Protein AF-A0A9D4DVS4-F1 (afdb_monomer_lite)

Structure (mmCIF, N/CA/C/O backbone):
data_AF-A0A9D4DVS4-F1
#
_entry.id   AF-A0A9D4DVS4-F1
#
loop_
_atom_site.group_PDB
_atom_site.id
_atom_site.type_symbol
_atom_site.label_atom_id
_atom_site.label_alt_id
_atom_site.label_comp_id
_atom_site.label_asym_id
_atom_site.label_entity_id
_atom_site.label_seq_id
_atom_site.pdbx_PDB_ins_code
_atom_site.Cartn_x
_atom_site.Cartn_y
_atom_site.Cartn_z
_atom_site.occupancy
_atom_site.B_iso_or_equiv
_atom_site.auth_seq_id
_atom_site.auth_comp_id
_atom_site.auth_asym_id
_atom_site.auth_atom_id
_atom_site.pdbx_PDB_model_num
ATOM 1 N N . MET A 1 1 ? 9.245 18.539 -20.967 1.00 66.12 1 MET A N 1
ATOM 2 C CA . MET A 1 1 ? 8.805 19.905 -20.621 1.00 66.12 1 MET A CA 1
ATOM 3 C C . MET A 1 1 ? 9.972 20.829 -20.910 1.00 66.12 1 MET A C 1
ATOM 5 O O . MET A 1 1 ? 11.073 20.527 -20.462 1.00 66.12 1 MET A O 1
ATOM 9 N N . ASP A 1 2 ? 9.793 21.849 -21.744 1.00 86.81 2 ASP A N 1
ATOM 10 C CA . ASP A 1 2 ? 10.871 22.799 -22.035 1.00 86.81 2 ASP A CA 1
ATOM 11 C C . ASP A 1 2 ? 11.012 23.856 -20.920 1.00 86.81 2 ASP A C 1
ATOM 13 O O . ASP A 1 2 ? 10.227 23.892 -19.971 1.00 86.81 2 ASP A O 1
ATOM 17 N N . LYS A 1 3 ? 12.013 24.742 -21.025 1.00 89.75 3 LYS A N 1
ATOM 18 C CA . LYS A 1 3 ? 12.261 25.815 -20.038 1.00 89.75 3 LYS A CA 1
ATOM 19 C C . LYS A 1 3 ? 11.113 26.833 -19.921 1.00 89.75 3 LYS A C 1
ATOM 21 O O . LYS A 1 3 ? 11.140 27.661 -19.020 1.00 89.75 3 LYS A O 1
ATOM 26 N N . ARG A 1 4 ? 10.129 26.790 -20.826 1.00 93.00 4 ARG A N 1
ATOM 27 C CA . ARG A 1 4 ? 8.919 27.628 -20.811 1.00 93.00 4 ARG A CA 1
ATOM 28 C C . ARG A 1 4 ? 7.734 26.905 -20.167 1.00 93.00 4 ARG A C 1
ATOM 30 O O . ARG A 1 4 ? 6.646 27.461 -20.096 1.00 93.00 4 ARG A O 1
ATOM 37 N N . GLY A 1 5 ? 7.939 25.666 -19.722 1.00 91.81 5 GLY A N 1
ATOM 38 C CA . GLY A 1 5 ? 6.915 24.828 -19.122 1.00 91.81 5 GLY A CA 1
ATOM 39 C C . GLY A 1 5 ? 5.997 24.131 -20.123 1.00 91.81 5 GLY A C 1
ATOM 40 O O . GLY A 1 5 ? 4.969 23.591 -19.726 1.00 91.81 5 GLY A O 1
ATOM 41 N N . ILE A 1 6 ? 6.351 24.102 -21.410 1.00 94.31 6 ILE A N 1
ATOM 42 C CA . ILE A 1 6 ? 5.512 23.492 -22.445 1.00 94.31 6 ILE A CA 1
ATOM 43 C C . ILE A 1 6 ? 5.837 21.998 -22.550 1.00 94.31 6 ILE A C 1
ATOM 45 O O . ILE A 1 6 ? 7.005 21.595 -22.610 1.00 94.31 6 ILE A O 1
ATOM 49 N N . VAL A 1 7 ? 4.803 21.152 -22.568 1.00 92.75 7 VAL A N 1
ATOM 50 C CA . VAL A 1 7 ? 4.944 19.714 -22.835 1.00 92.75 7 VAL A CA 1
ATOM 51 C C . VAL A 1 7 ? 5.291 19.523 -24.307 1.00 92.75 7 VAL A C 1
ATOM 53 O O . VAL A 1 7 ? 4.535 19.906 -25.192 1.00 92.75 7 VAL A O 1
ATOM 56 N N . THR A 1 8 ? 6.455 18.937 -24.565 1.00 93.81 8 THR A N 1
ATOM 57 C CA . THR A 1 8 ? 7.006 18.777 -25.918 1.00 93.81 8 THR A CA 1
ATOM 58 C C . THR A 1 8 ? 6.902 17.353 -26.454 1.00 93.81 8 THR A C 1
ATOM 60 O O . THR A 1 8 ? 7.076 17.142 -27.649 1.00 93.81 8 THR A O 1
ATOM 63 N N . ARG A 1 9 ? 6.643 16.369 -25.587 1.00 93.94 9 ARG A N 1
ATOM 64 C CA . ARG A 1 9 ? 6.525 14.956 -25.951 1.00 93.94 9 ARG A CA 1
ATOM 65 C C . ARG A 1 9 ? 5.598 14.246 -24.975 1.00 93.94 9 ARG A C 1
ATOM 67 O O . ARG A 1 9 ? 5.650 14.512 -23.775 1.00 93.94 9 ARG A O 1
ATOM 74 N N . LEU A 1 10 ? 4.796 13.340 -25.518 1.00 94.62 10 LEU A N 1
ATOM 75 C CA . LEU A 1 10 ? 4.058 12.331 -24.775 1.00 94.62 10 LEU A CA 1
ATOM 76 C C . LEU A 1 10 ? 4.675 10.972 -25.088 1.00 94.62 10 LEU A C 1
ATOM 78 O 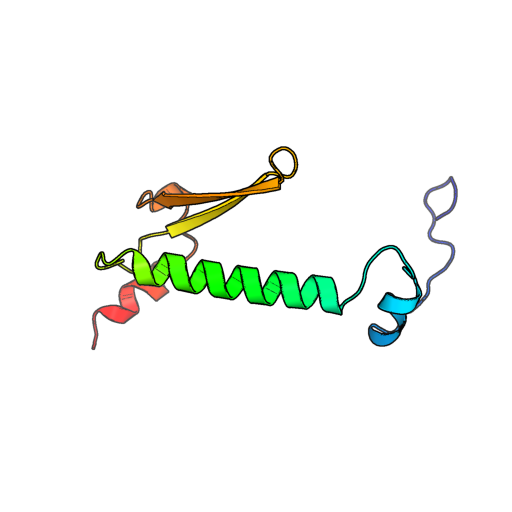O . LEU A 1 10 ? 5.110 10.725 -26.214 1.00 94.62 10 LEU A O 1
ATOM 82 N N . GLU A 1 11 ? 4.733 10.114 -24.084 1.00 94.81 11 GLU A N 1
ATOM 83 C CA . GLU A 1 11 ? 5.235 8.755 -24.210 1.00 94.81 11 GLU A CA 1
ATOM 84 C C . GLU A 1 11 ? 4.365 7.835 -23.363 1.00 94.81 11 GLU A C 1
ATOM 86 O O . GLU A 1 11 ? 3.856 8.236 -22.314 1.00 94.81 11 GLU A O 1
ATOM 91 N N . SER A 1 12 ? 4.161 6.621 -23.857 1.00 95.06 12 SER A N 1
ATOM 92 C CA . SER A 1 12 ? 3.383 5.591 -23.185 1.00 95.06 12 SER A CA 1
ATOM 93 C C . SER A 1 12 ? 4.319 4.466 -22.788 1.00 95.06 12 SER A C 1
ATOM 95 O O . SER A 1 12 ? 5.123 4.016 -23.599 1.00 95.06 12 SER A O 1
ATOM 97 N N . PHE A 1 13 ? 4.183 4.008 -21.550 1.00 95.38 13 PHE A N 1
ATOM 98 C CA . PHE A 1 13 ? 4.925 2.875 -21.021 1.00 95.38 13 PHE A CA 1
ATOM 99 C C . PHE A 1 13 ? 3.914 1.819 -20.601 1.00 95.38 13 PHE A C 1
ATOM 101 O O . PHE A 1 13 ? 2.994 2.121 -19.835 1.00 95.38 13 PHE A O 1
ATOM 108 N N . ALA A 1 14 ? 4.063 0.597 -21.110 1.00 96.69 14 ALA A N 1
ATOM 109 C CA . ALA A 1 14 ? 3.292 -0.519 -20.589 1.00 96.69 14 ALA A CA 1
ATOM 110 C C . ALA A 1 14 ? 3.737 -0.792 -19.147 1.00 96.69 14 ALA A C 1
ATOM 112 O O . ALA A 1 14 ? 4.921 -0.692 -18.826 1.00 96.69 14 ALA A O 1
ATOM 113 N N . THR A 1 15 ? 2.796 -1.134 -18.265 1.00 95.25 15 THR A N 1
ATOM 114 C CA . THR A 1 15 ? 3.092 -1.385 -16.845 1.00 95.25 15 THR A CA 1
ATOM 115 C C . THR A 1 15 ? 4.137 -2.484 -16.659 1.00 95.25 15 THR A C 1
ATOM 117 O O . THR A 1 15 ? 4.998 -2.361 -15.791 1.00 95.25 15 THR A O 1
ATOM 120 N N . ASP A 1 16 ? 4.110 -3.499 -17.521 1.00 94.88 16 ASP A N 1
ATOM 121 C CA . ASP A 1 16 ? 5.049 -4.622 -17.491 1.00 94.88 16 ASP A CA 1
ATOM 122 C C . ASP A 1 16 ? 6.485 -4.212 -17.856 1.00 94.88 16 ASP A C 1
ATOM 124 O O . ASP A 1 16 ? 7.436 -4.864 -17.425 1.00 94.88 16 ASP A O 1
ATOM 128 N N . ASP A 1 17 ? 6.656 -3.092 -18.568 1.00 94.94 17 ASP A N 1
ATOM 129 C CA . ASP A 1 17 ? 7.965 -2.559 -18.952 1.00 94.94 17 ASP A CA 1
ATOM 130 C C . ASP A 1 17 ? 8.547 -1.631 -17.878 1.00 94.94 17 ASP A C 1
ATOM 132 O O . ASP A 1 17 ? 9.761 -1.427 -17.829 1.00 94.94 17 ASP A O 1
ATOM 136 N N . ILE A 1 18 ? 7.720 -1.089 -16.975 1.00 93.50 18 ILE A N 1
ATOM 137 C CA . ILE A 1 18 ? 8.149 -0.149 -15.924 1.00 93.50 18 ILE A CA 1
ATOM 138 C C . ILE A 1 18 ? 9.313 -0.700 -15.074 1.00 93.50 18 ILE A C 1
ATOM 140 O O . ILE A 1 18 ? 10.257 0.056 -14.828 1.00 93.50 18 ILE A O 1
ATOM 144 N N . PRO A 1 19 ? 9.336 -1.986 -14.662 1.00 93.56 19 PRO A N 1
ATOM 145 C CA . PRO A 1 19 ? 10.474 -2.565 -13.946 1.00 93.56 19 PRO A CA 1
ATOM 146 C C . PRO A 1 19 ? 11.805 -2.453 -14.698 1.00 93.56 19 PRO A C 1
ATOM 148 O O . PRO A 1 19 ? 12.845 -2.256 -14.073 1.00 93.56 19 PRO A O 1
ATOM 151 N N . SER A 1 20 ? 11.784 -2.526 -16.033 1.00 92.44 20 SER A N 1
ATOM 152 C CA . SER A 1 20 ? 12.992 -2.407 -16.859 1.00 92.44 20 SER A CA 1
ATOM 153 C C . SER A 1 20 ? 13.555 -0.980 -16.926 1.00 92.44 20 SER A C 1
ATOM 155 O O . SER A 1 20 ? 14.721 -0.794 -17.262 1.00 92.44 20 SER A O 1
ATOM 157 N N . LEU A 1 21 ? 12.769 0.035 -16.554 1.00 92.25 21 LEU A N 1
ATOM 158 C CA . LEU A 1 21 ? 13.212 1.434 -16.542 1.00 92.25 21 LEU A CA 1
ATOM 159 C C . LEU A 1 21 ? 14.070 1.778 -15.314 1.00 92.25 21 LEU A C 1
ATOM 161 O O . LEU A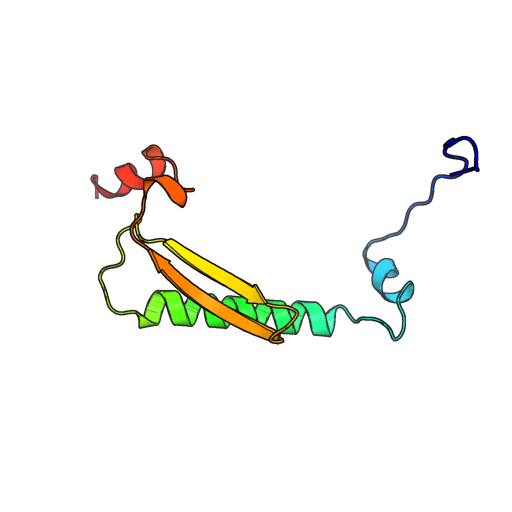 1 21 ? 14.773 2.785 -15.320 1.00 92.25 21 LEU A O 1
ATOM 165 N N . GLY A 1 22 ? 14.006 0.964 -14.257 1.00 88.69 22 GLY A N 1
ATOM 166 C CA . GLY A 1 22 ? 14.711 1.184 -12.990 1.00 88.69 22 GLY A CA 1
ATOM 167 C C . GLY A 1 22 ? 15.585 0.007 -12.577 1.00 88.69 22 GLY A C 1
ATOM 168 O O . GLY A 1 22 ? 15.644 -0.322 -11.390 1.00 88.69 22 GLY A O 1
ATOM 169 N N . VAL A 1 23 ? 16.234 -0.631 -13.556 1.00 85.69 23 VAL A N 1
ATOM 170 C CA . VAL A 1 23 ? 17.178 -1.737 -13.341 1.00 85.69 23 VAL A CA 1
ATOM 171 C C . VAL A 1 23 ? 18.174 -1.359 -12.238 1.00 85.69 23 VAL A C 1
ATOM 173 O O . VAL A 1 23 ? 18.662 -0.233 -12.193 1.00 85.69 23 VAL A O 1
ATOM 176 N N . GLU A 1 24 ? 18.409 -2.294 -11.313 1.00 87.12 24 GLU A N 1
ATOM 177 C CA . GLU A 1 24 ? 19.270 -2.159 -10.121 1.00 87.12 24 GLU A CA 1
ATOM 178 C C . GLU A 1 24 ? 18.793 -1.196 -9.017 1.00 87.12 24 GLU A C 1
ATOM 180 O O . GLU A 1 24 ? 19.318 -1.262 -7.906 1.00 87.12 24 GLU A O 1
ATOM 185 N N . GLN A 1 25 ? 17.776 -0.357 -9.244 1.00 91.19 25 GLN A N 1
ATOM 186 C CA . GLN A 1 25 ? 17.284 0.580 -8.220 1.00 91.19 25 GLN A CA 1
ATOM 187 C C . GLN A 1 25 ? 16.128 0.023 -7.389 1.00 91.19 25 GLN A C 1
ATOM 189 O O . GLN A 1 25 ? 16.006 0.318 -6.200 1.00 91.19 25 GLN A O 1
ATOM 194 N N . TRP A 1 26 ? 15.266 -0.782 -8.003 1.00 93.25 26 TRP A N 1
ATOM 195 C CA . TRP A 1 26 ? 14.138 -1.418 -7.333 1.00 93.25 26 TRP A CA 1
ATOM 196 C C . TRP A 1 26 ? 13.757 -2.711 -8.052 1.00 93.25 26 TRP A C 1
ATOM 198 O O . TRP A 1 26 ? 14.165 -2.964 -9.183 1.00 93.25 26 TRP A O 1
ATOM 208 N N . THR A 1 27 ? 12.969 -3.557 -7.391 1.00 93.25 27 THR A N 1
ATOM 209 C CA . THR A 1 27 ? 12.359 -4.718 -8.046 1.00 93.25 27 THR A CA 1
ATOM 210 C C . THR A 1 27 ? 10.912 -4.863 -7.584 1.00 93.25 27 THR A C 1
ATOM 212 O O . THR A 1 27 ? 10.650 -4.705 -6.386 1.00 93.25 27 THR A O 1
ATOM 215 N N . PRO A 1 28 ? 9.970 -5.230 -8.475 1.00 94.69 28 PRO A N 1
ATOM 216 C CA . PRO A 1 28 ? 8.584 -5.484 -8.083 1.00 94.69 28 PRO A CA 1
ATOM 217 C C . PRO A 1 28 ? 8.488 -6.510 -6.954 1.00 94.69 28 PRO A 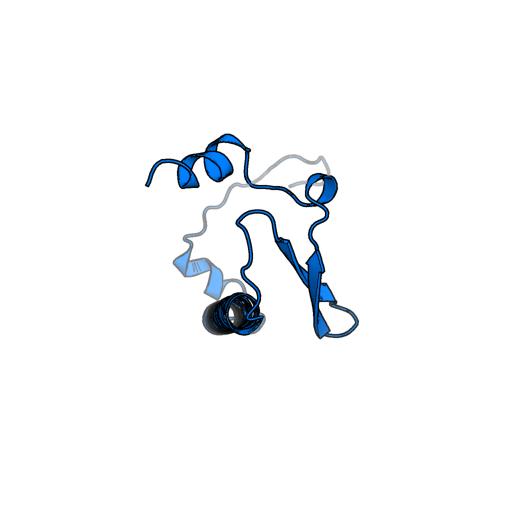C 1
ATOM 219 O O . PRO A 1 28 ? 7.721 -6.343 -6.012 1.00 94.69 28 PRO A O 1
ATOM 222 N N . ARG A 1 29 ? 9.337 -7.545 -7.002 1.00 94.38 29 ARG A N 1
ATOM 223 C CA . ARG A 1 29 ? 9.385 -8.602 -5.988 1.00 94.38 29 ARG A CA 1
ATOM 224 C C . ARG A 1 29 ? 9.659 -8.057 -4.587 1.00 94.38 29 ARG A C 1
ATOM 226 O O . ARG A 1 29 ? 9.021 -8.506 -3.642 1.00 94.38 29 ARG A O 1
ATOM 233 N N . VAL A 1 30 ? 10.583 -7.107 -4.434 1.00 92.19 30 VAL A N 1
ATOM 234 C CA . VAL A 1 30 ? 10.860 -6.487 -3.127 1.00 92.19 30 VAL A CA 1
ATOM 235 C C . VAL A 1 30 ? 9.650 -5.689 -2.641 1.00 92.19 30 VAL A C 1
ATOM 237 O O . VAL A 1 30 ? 9.267 -5.841 -1.483 1.00 92.19 30 VAL A O 1
ATOM 240 N N . CYS A 1 31 ? 9.006 -4.913 -3.517 1.00 94.12 31 CYS A N 1
ATOM 241 C CA . CYS A 1 31 ? 7.806 -4.145 -3.179 1.00 94.12 31 CYS A CA 1
ATOM 242 C C . CYS A 1 31 ? 6.651 -5.051 -2.730 1.00 94.12 31 CYS A C 1
ATOM 244 O O . CYS A 1 31 ? 6.062 -4.817 -1.677 1.00 94.12 31 CYS A O 1
ATOM 246 N N . PHE A 1 32 ? 6.363 -6.113 -3.486 1.00 96.19 32 PHE A N 1
ATOM 247 C CA . PHE A 1 32 ? 5.281 -7.042 -3.159 1.00 96.19 32 PHE A CA 1
ATOM 248 C C . PHE A 1 32 ? 5.578 -7.876 -1.911 1.00 96.19 32 PHE A C 1
ATOM 250 O O . PHE A 1 32 ? 4.692 -8.044 -1.082 1.00 96.19 32 PHE A O 1
ATOM 257 N N . ASN A 1 33 ? 6.820 -8.328 -1.714 1.00 96.44 33 ASN A N 1
ATOM 258 C CA . ASN A 1 33 ? 7.203 -9.021 -0.481 1.00 96.44 33 ASN A CA 1
ATOM 259 C C . ASN A 1 33 ? 7.094 -8.109 0.747 1.00 96.44 33 ASN A C 1
ATOM 261 O O . ASN A 1 33 ? 6.708 -8.560 1.824 1.00 96.44 33 ASN A O 1
ATOM 265 N N . PHE A 1 34 ? 7.469 -6.834 0.610 1.00 92.81 34 PHE A N 1
ATOM 266 C CA . PHE A 1 34 ? 7.294 -5.855 1.677 1.00 92.81 34 PHE A CA 1
ATOM 267 C C . PHE A 1 34 ? 5.809 -5.645 1.983 1.00 92.81 34 PHE A C 1
ATOM 269 O O . PHE A 1 34 ? 5.421 -5.715 3.146 1.00 92.81 34 PHE A O 1
ATOM 276 N N . LEU A 1 35 ? 4.983 -5.450 0.951 1.00 94.88 35 LEU A N 1
ATOM 277 C CA . LEU A 1 35 ? 3.542 -5.264 1.097 1.00 94.88 35 LEU A CA 1
ATOM 278 C C . LEU A 1 35 ? 2.879 -6.467 1.780 1.00 94.88 35 LEU A C 1
ATOM 280 O O . LEU A 1 35 ? 2.117 -6.285 2.722 1.00 94.88 35 LEU A O 1
ATOM 284 N N . ASP A 1 36 ? 3.212 -7.685 1.359 1.00 96.50 36 ASP A N 1
ATOM 285 C CA . ASP A 1 36 ? 2.695 -8.921 1.953 1.00 96.50 36 ASP A CA 1
ATOM 286 C C . ASP A 1 36 ? 3.032 -9.028 3.451 1.00 96.50 36 ASP A C 1
ATOM 288 O O . ASP A 1 36 ? 2.160 -9.265 4.293 1.00 96.50 36 ASP A O 1
ATOM 292 N N . ARG A 1 37 ? 4.290 -8.747 3.815 1.00 92.75 37 ARG A N 1
ATOM 293 C CA . ARG A 1 37 ? 4.729 -8.721 5.219 1.00 92.75 37 ARG A CA 1
ATOM 294 C C . ARG A 1 37 ? 4.033 -7.630 6.024 1.00 92.75 37 ARG A C 1
ATOM 296 O O . ARG A 1 37 ? 3.649 -7.877 7.166 1.00 92.75 37 ARG A O 1
ATOM 303 N N . LEU A 1 38 ? 3.866 -6.443 5.445 1.00 90.12 38 LEU A N 1
ATOM 304 C CA . LEU A 1 38 ? 3.184 -5.323 6.087 1.00 90.12 38 LEU A CA 1
ATOM 305 C C . LEU A 1 38 ? 1.717 -5.667 6.365 1.00 90.12 38 LEU A C 1
ATOM 307 O O . LEU A 1 38 ? 1.259 -5.517 7.494 1.00 90.12 38 LEU A O 1
ATOM 311 N N . LEU A 1 39 ? 0.995 -6.191 5.372 1.00 92.00 39 LEU A N 1
ATOM 312 C CA . LEU A 1 39 ? -0.408 -6.584 5.518 1.00 92.00 39 LEU A CA 1
ATOM 313 C C . LEU A 1 39 ? -0.580 -7.727 6.522 1.00 92.00 39 LEU A C 1
ATOM 315 O O . LEU A 1 39 ? -1.488 -7.687 7.353 1.00 92.00 39 LEU A O 1
ATOM 319 N N . THR A 1 40 ? 0.324 -8.709 6.502 1.00 91.88 40 THR A N 1
ATOM 320 C CA . THR A 1 40 ? 0.348 -9.794 7.492 1.00 91.88 40 THR A CA 1
ATOM 321 C C . THR A 1 40 ? 0.533 -9.247 8.906 1.00 91.88 40 THR A C 1
ATOM 323 O O . THR A 1 40 ? -0.175 -9.655 9.826 1.00 91.88 40 THR A O 1
ATOM 326 N N . ARG A 1 41 ? 1.436 -8.276 9.085 1.00 87.38 41 ARG A N 1
ATOM 327 C CA . ARG A 1 41 ? 1.676 -7.630 10.378 1.00 87.38 41 ARG A CA 1
ATOM 328 C C . ARG A 1 41 ? 0.485 -6.796 10.847 1.00 87.38 41 ARG A C 1
ATOM 330 O O . ARG A 1 41 ? 0.133 -6.885 12.019 1.00 87.38 41 ARG A O 1
ATOM 337 N N . ILE A 1 42 ? -0.135 -6.020 9.954 1.00 87.56 42 ILE A N 1
ATOM 338 C CA . ILE A 1 42 ? -1.358 -5.258 10.251 1.00 87.56 42 ILE A CA 1
ATOM 339 C C . ILE A 1 42 ? -2.444 -6.217 10.737 1.00 87.56 42 ILE A C 1
ATOM 341 O O . ILE A 1 42 ? -3.004 -6.015 11.811 1.00 87.56 42 ILE A O 1
ATOM 345 N N . LYS A 1 43 ? -2.679 -7.306 9.997 1.00 87.31 43 LYS A N 1
ATOM 346 C CA . LYS A 1 43 ? -3.656 -8.330 10.371 1.00 87.31 43 LYS A CA 1
ATOM 347 C C . LYS A 1 43 ? -3.344 -8.944 11.737 1.00 87.31 43 LYS A C 1
ATOM 349 O O . LYS A 1 43 ? -4.247 -9.053 12.556 1.00 87.31 43 LYS A O 1
ATOM 354 N N . GLY A 1 44 ? -2.087 -9.309 11.991 1.00 85.56 44 GLY A N 1
ATOM 355 C CA . GLY A 1 44 ? -1.656 -9.841 13.287 1.00 85.56 44 GLY A CA 1
ATOM 356 C C . GLY A 1 44 ? -1.951 -8.869 14.429 1.00 85.56 44 GLY A C 1
ATOM 357 O O . GLY A 1 44 ? -2.647 -9.229 15.370 1.00 85.56 44 GLY A O 1
ATOM 358 N N . LYS A 1 45 ? -1.529 -7.606 14.301 1.00 81.31 45 LYS A N 1
ATOM 359 C CA . LYS A 1 45 ? -1.717 -6.586 15.344 1.00 81.31 45 LYS A CA 1
ATOM 360 C C . LYS A 1 45 ? -3.177 -6.252 15.639 1.00 81.31 45 LYS A C 1
ATOM 362 O O . LYS A 1 45 ? -3.488 -5.966 16.785 1.00 81.31 45 LYS A O 1
ATOM 367 N N . VAL A 1 46 ? -4.043 -6.251 14.627 1.00 79.25 46 VAL A N 1
ATOM 368 C CA . VAL A 1 46 ? -5.477 -5.965 14.806 1.00 79.25 46 VAL A CA 1
ATOM 369 C C . VAL A 1 46 ? -6.206 -7.148 15.461 1.00 79.25 46 VAL A C 1
ATOM 371 O O . VAL A 1 46 ? -7.175 -6.948 16.182 1.00 79.25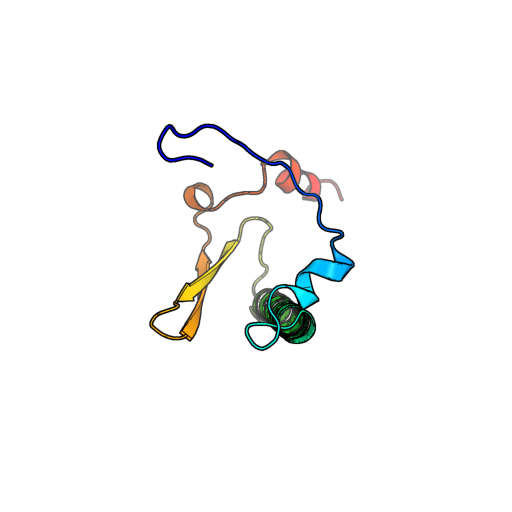 46 VAL A O 1
ATOM 374 N N . VAL A 1 47 ? -5.748 -8.385 15.232 1.00 76.00 47 VAL A N 1
ATOM 375 C CA . VAL A 1 47 ? -6.373 -9.600 15.791 1.00 76.00 47 VAL A CA 1
ATOM 376 C C . VAL A 1 47 ? -5.844 -9.934 17.192 1.00 76.00 47 VAL A C 1
ATOM 378 O O . VAL A 1 47 ? -6.611 -10.363 18.051 1.00 76.00 47 VAL A O 1
ATOM 381 N N . GLU A 1 48 ? -4.545 -9.751 17.440 1.00 64.19 48 GLU A N 1
ATOM 382 C CA . GLU A 1 48 ? -3.883 -10.117 18.703 1.00 64.19 48 GLU A CA 1
ATOM 383 C C . GLU A 1 48 ? -4.248 -9.206 19.880 1.00 64.19 48 GLU A C 1
ATOM 385 O O . GLU A 1 48 ? -4.092 -9.618 21.028 1.00 64.19 48 GLU A 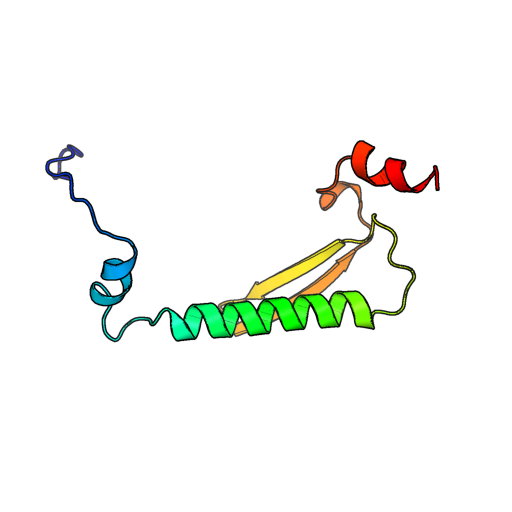O 1
ATOM 390 N N . THR A 1 49 ? -4.756 -7.993 19.637 1.00 60.41 49 THR A N 1
ATOM 391 C CA . THR A 1 49 ? -5.081 -7.041 20.709 1.00 60.41 49 THR A CA 1
ATOM 392 C C . THR A 1 49 ? -6.207 -7.490 21.634 1.00 60.41 49 THR A C 1
ATOM 394 O O . THR A 1 49 ? -6.363 -6.862 22.673 1.00 60.41 49 THR A O 1
ATOM 397 N N . GLY A 1 50 ? -6.929 -8.582 21.338 1.00 52.97 50 GLY A N 1
ATOM 398 C CA . GLY A 1 50 ? -7.739 -9.356 22.300 1.00 52.97 50 GLY A CA 1
ATOM 399 C C . GLY A 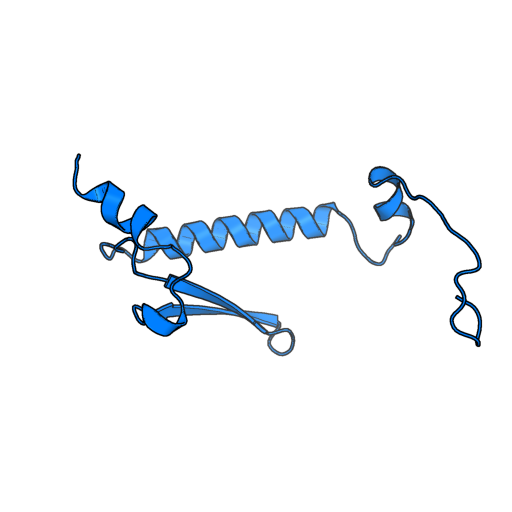1 50 ? -8.921 -8.634 22.961 1.00 52.97 50 GLY A C 1
ATOM 400 O O . GLY A 1 50 ? -9.772 -9.272 23.578 1.00 52.97 50 GLY A O 1
ATOM 401 N N . GLU A 1 51 ? -9.006 -7.320 22.828 1.00 53.19 51 GLU A N 1
ATOM 402 C CA . GLU A 1 51 ? -10.131 -6.509 23.236 1.00 53.19 51 GLU A CA 1
ATOM 403 C C . GLU A 1 51 ? -11.210 -6.626 22.169 1.00 53.19 51 GLU A C 1
ATOM 405 O O . GLU A 1 51 ? -10.926 -6.746 20.979 1.00 53.19 51 GLU A O 1
ATOM 410 N N . PHE A 1 52 ? -12.464 -6.609 22.601 1.00 51.66 52 PHE A N 1
ATOM 411 C CA . PHE A 1 52 ? -13.623 -6.474 21.733 1.00 51.66 52 PHE A CA 1
ATOM 412 C C . PHE A 1 52 ? -13.510 -5.141 20.981 1.00 51.66 52 PHE A C 1
ATOM 414 O O . PHE A 1 52 ? -14.050 -4.123 21.412 1.00 51.66 52 PHE A O 1
ATOM 421 N N . MET A 1 53 ? -12.736 -5.129 19.897 1.00 58.22 53 MET A N 1
ATOM 422 C CA . MET A 1 53 ? -12.484 -3.949 19.094 1.00 58.22 53 MET A CA 1
ATOM 423 C C . MET A 1 53 ? -13.772 -3.656 18.358 1.00 58.22 53 MET A C 1
ATOM 425 O O . MET A 1 53 ? -14.107 -4.272 17.349 1.00 58.22 53 MET A O 1
ATOM 429 N N . THR A 1 54 ? -14.548 -2.754 18.942 1.00 67.62 54 THR A N 1
ATOM 430 C CA . THR A 1 54 ? -15.709 -2.188 18.276 1.00 67.62 54 THR A CA 1
ATOM 431 C C . THR A 1 54 ? -15.273 -1.645 16.917 1.00 67.62 54 THR A C 1
ATOM 433 O O . THR A 1 54 ? -14.133 -1.204 16.755 1.00 67.62 54 THR A O 1
ATOM 436 N N . CYS A 1 55 ? -16.196 -1.572 15.963 1.00 70.75 55 CYS A N 1
ATOM 437 C CA . CYS A 1 55 ? -15.997 -0.905 14.674 1.00 70.75 55 CYS A CA 1
ATOM 438 C C . CYS A 1 55 ? -15.551 0.579 14.778 1.00 70.75 55 CYS A C 1
ATOM 440 O O . CYS A 1 55 ? -15.311 1.228 13.762 1.00 70.75 55 CYS A O 1
ATOM 442 N N . ARG A 1 56 ? -15.418 1.115 16.001 1.00 76.25 56 ARG A N 1
ATOM 443 C CA . ARG A 1 56 ? -14.969 2.468 16.343 1.00 76.25 56 ARG A CA 1
ATOM 444 C C . ARG A 1 56 ? -13.489 2.560 16.729 1.00 76.25 56 ARG A C 1
ATOM 446 O O . ARG A 1 56 ? -12.963 3.669 16.782 1.00 76.25 56 ARG A O 1
ATOM 453 N N . THR A 1 57 ? -12.794 1.447 16.980 1.00 80.94 57 THR A N 1
ATOM 454 C CA . THR A 1 57 ? -11.361 1.505 17.301 1.00 80.94 57 THR A CA 1
ATOM 455 C C . THR A 1 57 ? -10.517 1.606 16.036 1.00 80.94 57 THR A C 1
ATOM 457 O O . THR A 1 57 ? -10.664 0.815 15.106 1.00 80.94 57 THR A O 1
ATOM 460 N N . VAL A 1 58 ? -9.592 2.567 16.013 1.00 83.88 58 VAL A N 1
ATOM 461 C CA . VAL A 1 58 ? -8.716 2.816 14.865 1.00 83.88 58 VAL A CA 1
ATOM 462 C C . VAL A 1 58 ? -7.276 2.481 15.231 1.00 83.88 58 VAL A C 1
ATOM 464 O O . VAL A 1 58 ? -6.729 3.011 16.200 1.00 83.88 58 VAL A O 1
ATOM 467 N N . HIS A 1 59 ? -6.646 1.622 14.428 1.00 85.81 59 HIS A N 1
ATOM 468 C CA . HIS A 1 59 ? -5.206 1.382 14.486 1.00 85.81 59 HIS A CA 1
ATOM 469 C C . HIS A 1 59 ? -4.491 2.305 13.511 1.00 85.81 59 HIS A C 1
ATOM 471 O O . HIS A 1 59 ? -4.749 2.283 12.307 1.00 85.81 59 HIS A O 1
ATOM 477 N N . ILE A 1 60 ? -3.562 3.088 14.040 1.00 87.88 60 ILE A N 1
ATOM 478 C CA . ILE A 1 60 ? -2.739 4.011 13.277 1.00 87.88 60 ILE A CA 1
ATOM 479 C C . ILE A 1 60 ? -1.372 3.359 13.094 1.00 87.88 60 ILE A C 1
ATOM 481 O O . ILE A 1 60 ? -0.712 2.977 14.064 1.00 87.88 60 ILE A O 1
ATOM 485 N N . PHE A 1 61 ? -0.962 3.227 11.835 1.00 88.94 61 PHE A N 1
ATOM 486 C CA . PHE A 1 61 ? 0.338 2.702 11.435 1.00 88.94 61 PHE A CA 1
ATOM 487 C C . PHE A 1 61 ? 1.150 3.835 10.811 1.00 88.94 61 PHE A C 1
ATOM 489 O O . PHE A 1 61 ? 0.790 4.356 9.757 1.00 88.94 61 PHE A O 1
ATOM 496 N N . GLU A 1 62 ? 2.249 4.208 11.455 1.00 89.25 62 GLU A N 1
ATOM 497 C CA . GLU A 1 62 ? 3.148 5.266 11.004 1.00 89.25 62 GLU A CA 1
ATOM 498 C C . GLU A 1 62 ? 4.506 4.671 10.648 1.00 89.25 62 GLU A C 1
ATOM 500 O O . GLU A 1 62 ? 5.060 3.856 11.384 1.00 89.25 62 GLU A O 1
ATOM 505 N N . TRP A 1 63 ? 5.070 5.095 9.520 1.00 86.75 63 TRP A N 1
ATOM 506 C CA . TRP A 1 63 ? 6.404 4.679 9.101 1.00 86.75 63 TRP A CA 1
ATOM 507 C C . TRP A 1 63 ? 7.392 5.835 9.242 1.00 86.75 63 TRP A C 1
ATOM 509 O O . TRP A 1 63 ? 7.262 6.859 8.569 1.00 86.75 63 TRP A O 1
ATOM 519 N N . SER A 1 64 ? 8.415 5.664 10.081 1.00 86.75 64 SER A N 1
ATOM 520 C CA . SER A 1 64 ? 9.503 6.632 10.216 1.00 86.75 64 SER A CA 1
ATOM 521 C C . SER A 1 64 ? 10.655 6.257 9.294 1.00 86.75 64 SER A C 1
ATOM 523 O O . SER A 1 64 ? 11.319 5.241 9.491 1.00 86.75 64 SER A O 1
ATOM 525 N N . ILE A 1 65 ? 10.946 7.106 8.306 1.00 84.31 65 ILE A N 1
ATOM 526 C CA . ILE A 1 65 ? 12.121 6.930 7.435 1.00 84.31 65 ILE A CA 1
ATOM 527 C C . ILE A 1 65 ? 13.414 7.084 8.247 1.00 84.31 65 ILE A C 1
ATOM 529 O O . ILE A 1 65 ? 14.365 6.332 8.034 1.00 84.31 65 ILE A O 1
ATOM 533 N N . THR A 1 66 ? 13.435 8.022 9.199 1.00 87.38 66 THR A N 1
ATOM 534 C CA . THR A 1 66 ? 14.596 8.306 10.054 1.00 87.38 66 THR A CA 1
ATOM 535 C C . THR A 1 66 ? 14.953 7.110 10.926 1.00 87.38 66 THR A C 1
ATOM 537 O O . THR A 1 66 ? 16.113 6.711 10.976 1.00 87.38 66 THR A O 1
ATOM 540 N N . ASN A 1 67 ? 13.948 6.508 11.567 1.00 81.00 67 ASN A N 1
ATOM 541 C CA . ASN A 1 67 ? 14.159 5.387 12.483 1.00 81.00 67 ASN A CA 1
ATOM 542 C C . ASN A 1 67 ? 14.093 4.034 11.766 1.00 81.00 67 ASN A C 1
ATOM 544 O O . ASN A 1 67 ? 14.442 3.022 12.355 1.00 81.00 67 ASN A O 1
ATOM 548 N N . LYS A 1 68 ? 13.672 4.015 10.491 1.00 83.12 68 LYS A N 1
ATOM 549 C CA . LYS A 1 68 ? 13.433 2.808 9.679 1.00 83.12 68 LYS A CA 1
ATOM 550 C C . LYS A 1 68 ? 12.521 1.799 10.376 1.00 83.12 68 LYS A C 1
ATOM 552 O O . LYS A 1 68 ? 12.669 0.590 10.212 1.00 83.12 68 LYS A O 1
ATOM 557 N N . GLU A 1 69 ? 11.577 2.319 11.144 1.00 78.44 69 GLU A N 1
ATOM 558 C CA . GLU A 1 69 ? 10.694 1.544 11.996 1.00 78.44 69 GLU A CA 1
ATOM 559 C C . GLU A 1 69 ? 9.249 1.988 11.800 1.00 78.44 69 GLU A C 1
ATOM 561 O O . GLU A 1 69 ? 8.945 3.161 11.562 1.00 78.44 69 GLU A O 1
ATOM 566 N N . GLU A 1 70 ? 8.361 1.008 11.917 1.00 81.25 70 GLU A N 1
ATOM 567 C CA . GLU A 1 70 ? 6.928 1.228 12.023 1.00 81.25 70 GLU A CA 1
ATOM 568 C C . GLU A 1 70 ? 6.578 1.467 13.491 1.00 81.25 70 GLU A C 1
ATOM 570 O O . GLU A 1 70 ? 6.811 0.599 14.338 1.00 81.25 70 GLU A O 1
ATOM 575 N N . VAL A 1 71 ? 5.962 2.610 13.767 1.00 79.69 71 VAL A N 1
ATOM 576 C CA . VAL A 1 71 ? 5.318 2.901 15.043 1.00 79.69 71 VAL A CA 1
ATOM 577 C C . VAL A 1 71 ? 3.827 2.656 14.860 1.00 79.69 71 VAL A C 1
ATOM 579 O O . VAL A 1 71 ? 3.215 3.168 13.928 1.00 79.69 71 VAL A O 1
ATOM 582 N N . SER A 1 72 ? 3.229 1.860 15.742 1.00 81.25 72 SER A N 1
ATOM 583 C CA . SER A 1 72 ? 1.786 1.624 15.723 1.00 81.25 72 SER A CA 1
ATOM 584 C C . SER A 1 72 ? 1.178 1.946 17.071 1.00 81.25 72 SER A C 1
ATOM 586 O O . SER A 1 72 ? 1.690 1.493 18.096 1.00 81.25 72 SER A O 1
ATOM 588 N N . HIS A 1 73 ? 0.052 2.636 17.061 1.00 82.00 73 HIS A N 1
ATOM 589 C CA . HIS A 1 73 ? -0.766 2.866 18.242 1.00 82.00 73 HIS A CA 1
ATOM 590 C C . HIS A 1 73 ? -2.241 2.735 17.862 1.00 82.00 73 HIS A C 1
ATOM 592 O O . HIS A 1 73 ? -2.596 2.823 16.688 1.00 82.00 73 HIS A O 1
ATOM 598 N N . HIS A 1 74 ? -3.102 2.478 18.839 1.00 76.94 74 HIS A N 1
ATOM 599 C CA . HIS A 1 74 ? -4.547 2.465 18.635 1.00 76.94 74 HIS A CA 1
ATOM 600 C C . HIS A 1 74 ? -5.184 3.601 19.429 1.00 76.94 74 HIS A C 1
ATOM 602 O O . HIS A 1 74 ? -4.644 4.050 20.441 1.00 76.94 74 HIS A O 1
ATOM 608 N N . THR A 1 75 ? -6.319 4.090 18.946 1.00 75.62 75 THR A N 1
ATOM 609 C CA . THR A 1 75 ? -7.084 5.142 19.609 1.00 75.62 75 THR A CA 1
ATOM 610 C C . THR A 1 75 ? -8.577 4.928 19.406 1.00 75.62 75 THR A C 1
ATOM 612 O O . THR A 1 75 ? -9.011 4.418 18.371 1.00 75.62 75 THR A O 1
ATOM 615 N N . SER A 1 76 ? -9.350 5.352 20.403 1.00 71.62 76 SER A N 1
ATOM 616 C CA . SER A 1 76 ? -10.811 5.464 20.343 1.00 71.62 76 SER A CA 1
ATOM 617 C C . SER A 1 76 ? -11.254 6.924 20.170 1.00 71.62 76 SER A C 1
ATOM 619 O O . SER A 1 76 ? -12.407 7.255 20.428 1.00 71.62 76 SER A O 1
ATOM 621 N N . ASP A 1 77 ? -10.343 7.826 19.776 1.00 76.94 77 ASP A N 1
ATOM 622 C CA . ASP A 1 77 ? -10.686 9.198 19.379 1.00 76.94 77 ASP A CA 1
ATOM 623 C C . ASP A 1 77 ? -11.395 9.183 18.018 1.00 76.94 77 ASP A C 1
ATOM 625 O O . ASP A 1 77 ? -10.810 9.440 16.959 1.00 76.94 77 ASP A O 1
ATOM 629 N N . GLU A 1 78 ? -12.681 8.843 18.077 1.00 66.19 78 GLU A N 1
ATOM 630 C CA . GLU A 1 78 ? -13.571 8.700 16.930 1.00 66.19 78 GLU A CA 1
ATOM 631 C C . GLU A 1 78 ? -13.585 9.962 16.072 1.00 66.19 78 GLU A C 1
ATOM 633 O O . GLU A 1 78 ? -13.567 9.869 14.856 1.00 66.19 78 GLU A O 1
ATOM 638 N N . LYS A 1 79 ? -13.506 11.161 16.657 1.00 72.62 79 LYS A N 1
ATOM 639 C CA . LYS A 1 79 ? -13.645 12.401 15.879 1.00 72.62 79 LYS A CA 1
ATOM 640 C C . LYS A 1 79 ? -12.447 12.702 14.992 1.00 72.62 79 LYS A C 1
ATOM 642 O O . LYS A 1 79 ? -12.610 13.337 13.952 1.00 72.62 79 LYS A O 1
ATOM 647 N N . ARG A 1 80 ? -11.243 12.319 15.419 1.00 80.50 80 ARG A N 1
ATOM 648 C CA . ARG A 1 80 ? -10.010 12.670 14.704 1.00 80.50 80 ARG A CA 1
ATOM 649 C C . ARG A 1 80 ? -9.628 11.643 13.647 1.00 80.50 80 ARG A C 1
ATOM 651 O O . ARG A 1 80 ? -9.038 12.020 12.637 1.00 80.50 80 ARG A O 1
ATOM 658 N N . TYR A 1 81 ? -9.945 10.373 13.891 1.00 81.38 81 TYR A N 1
ATOM 659 C CA . TYR A 1 81 ? -9.485 9.270 13.052 1.00 81.38 81 TYR A CA 1
ATOM 660 C C . TYR A 1 81 ? -10.614 8.364 12.533 1.00 81.38 81 TYR A C 1
ATOM 662 O O . TYR A 1 81 ? -10.300 7.394 11.842 1.00 81.38 81 TYR A O 1
ATOM 670 N N . GLN A 1 82 ? -11.905 8.667 12.778 1.00 81.06 82 GLN A N 1
ATOM 671 C CA . GLN A 1 82 ? -12.992 8.009 12.035 1.00 81.06 82 GLN A CA 1
ATOM 672 C C . GLN A 1 82 ? -12.806 8.247 10.545 1.00 81.06 82 GLN A C 1
ATOM 674 O O . GLN A 1 82 ? -12.791 9.380 10.067 1.00 81.06 82 GLN A O 1
ATOM 679 N N . PHE A 1 83 ? -12.774 7.148 9.810 1.00 85.69 83 PHE A N 1
ATOM 680 C CA . PHE A 1 83 ? -12.903 7.144 8.360 1.00 85.69 83 PHE A CA 1
ATOM 681 C C . PHE A 1 83 ? -14.137 6.359 7.902 1.00 85.69 83 PHE A C 1
ATOM 683 O O . PHE A 1 83 ? -14.534 6.485 6.747 1.00 85.69 83 PHE A O 1
ATOM 690 N N . LEU A 1 84 ? -14.748 5.560 8.789 1.00 83.12 84 LEU A N 1
ATOM 691 C CA . LEU A 1 84 ? -15.998 4.857 8.519 1.00 83.12 84 LEU A CA 1
ATOM 692 C C . LEU A 1 84 ? -17.190 5.776 8.825 1.00 83.12 84 LEU A C 1
ATOM 694 O O . LEU A 1 84 ? -17.338 6.197 9.976 1.00 83.12 84 LEU A O 1
ATOM 698 N N . PRO A 1 85 ? -18.046 6.072 7.832 1.00 83.88 85 PRO A N 1
ATOM 699 C CA . PRO A 1 85 ? -19.294 6.792 8.061 1.00 83.88 85 PRO A CA 1
ATOM 700 C C . PRO A 1 85 ? -20.242 6.020 8.996 1.00 83.88 85 PRO A C 1
ATOM 702 O O . PRO A 1 85 ? -20.223 4.787 9.038 1.00 83.88 85 PRO A O 1
ATOM 705 N N . GLU A 1 86 ? -21.104 6.732 9.729 1.00 82.69 86 GLU A N 1
ATOM 706 C CA . GLU A 1 86 ? -22.031 6.140 10.713 1.00 82.69 86 GLU A CA 1
ATOM 707 C C . GLU A 1 86 ? -23.025 5.144 10.084 1.00 82.69 86 GLU A C 1
ATOM 709 O O . GLU A 1 86 ? -23.489 4.213 10.748 1.00 82.69 86 GLU A O 1
ATOM 714 N N . GLU A 1 87 ? -23.325 5.276 8.791 1.00 83.50 87 GLU A N 1
ATOM 715 C CA . GLU A 1 87 ? -24.168 4.336 8.045 1.00 83.50 87 GLU A CA 1
ATOM 716 C C . GLU A 1 87 ? -23.562 2.925 8.020 1.00 83.50 87 GLU A C 1
ATOM 718 O O . GLU A 1 87 ? -24.287 1.933 8.081 1.00 83.50 87 GLU A O 1
ATOM 723 N N . TYR A 1 88 ? -22.232 2.822 7.998 1.00 79.75 88 TYR A N 1
ATOM 724 C CA . TYR A 1 88 ? -21.533 1.537 8.022 1.00 79.75 88 TYR A CA 1
ATOM 725 C C . TYR A 1 88 ? -21.451 0.964 9.441 1.00 79.75 88 TYR A C 1
ATOM 727 O O . TYR A 1 88 ? -21.542 -0.249 9.612 1.00 79.75 88 TYR A O 1
ATOM 735 N N . LEU A 1 89 ? -21.377 1.825 10.461 1.00 76.12 89 LEU A N 1
ATOM 736 C CA . LEU A 1 89 ? -21.309 1.432 11.876 1.00 76.12 89 LEU A CA 1
ATOM 737 C C . LEU A 1 89 ? -22.673 1.024 12.462 1.00 76.12 89 LEU A C 1
ATOM 739 O O . LEU A 1 89 ? -22.745 0.316 13.464 1.00 76.12 89 LEU A O 1
ATOM 743 N N . SER A 1 90 ? -23.773 1.494 11.871 1.00 69.06 90 SER A N 1
ATOM 744 C CA . SER A 1 90 ? -25.142 1.214 12.334 1.00 69.06 90 SER A CA 1
ATOM 745 C C . SER A 1 90 ? -25.736 -0.080 11.769 1.00 69.06 90 SER A C 1
ATOM 747 O O . SER A 1 90 ? -26.687 -0.611 12.346 1.00 69.06 90 SER A O 1
ATOM 749 N N . SER A 1 91 ? -25.151 -0.622 10.695 1.00 60.44 91 SER A N 1
ATOM 750 C CA . SER A 1 91 ? -25.595 -1.865 10.049 1.00 60.44 91 SER A CA 1
ATOM 751 C C . SER A 1 91 ? -25.423 -3.125 10.916 1.00 60.44 91 SER A C 1
ATOM 753 O O . SER A 1 91 ? -26.139 -4.102 10.713 1.00 60.44 91 SER A O 1
ATOM 755 N N . GLU A 1 92 ? -24.572 -3.079 11.947 1.00 55.72 92 GLU A N 1
ATOM 756 C CA . GLU A 1 92 ? -24.341 -4.183 12.895 1.00 55.72 92 GLU A CA 1
ATOM 757 C C . GLU A 1 92 ? -25.438 -4.336 13.971 1.00 55.72 92 GLU A C 1
ATOM 759 O O . GLU A 1 92 ? -25.377 -5.260 14.774 1.00 55.72 92 GLU A O 1
ATOM 764 N N . ARG A 1 93 ? -26.453 -3.455 14.027 1.00 51.75 93 ARG A N 1
ATOM 765 C CA . ARG A 1 93 ? -27.513 -3.524 15.061 1.00 51.75 93 ARG A CA 1
ATOM 766 C C . ARG A 1 93 ? -28.730 -4.387 14.695 1.00 51.75 93 ARG A C 1
ATOM 768 O O . ARG A 1 93 ? -29.606 -4.542 15.540 1.00 51.75 93 ARG A O 1
ATOM 775 N N . ASN A 1 94 ? -28.814 -4.908 13.466 1.00 46.00 94 ASN A N 1
ATOM 776 C CA . ASN A 1 94 ? -30.016 -5.580 12.935 1.00 46.00 94 ASN A CA 1
ATOM 777 C C . ASN A 1 94 ? -29.841 -7.080 12.606 1.00 46.00 94 ASN A C 1
ATOM 779 O O . ASN A 1 94 ? -30.692 -7.652 11.923 1.00 46.00 94 ASN A O 1
ATOM 783 N N . THR A 1 95 ? -28.780 -7.722 13.093 1.00 42.94 95 THR A N 1
ATOM 784 C CA . THR A 1 95 ? -28.588 -9.188 13.087 1.00 42.94 95 THR A CA 1
ATOM 785 C C . THR A 1 95 ? -28.318 -9.668 14.496 1.00 42.94 95 THR A C 1
ATOM 787 O O . THR A 1 95 ? -28.862 -10.731 14.860 1.00 42.94 95 THR A O 1
#

Organism: Dreissena polymorpha (NCBI:txid45954)

Secondary structure (DSSP, 8-state):
--TTS---------GGGHHHHTTTT--HHHHHHHHHHHHHHHHHHHHHT-S---TT-EEEEEEETTTTEEEEEEE--HHHH--S-HHHHHGGG--

Foldseek 3Di:
DDPVPDDDDDDDDDPVCVQVVQPPNDHVVVVVVVVVVVVVVVVCVVVVVPPPDQPQKDKDWDADPVVRDIDIDIDSPSVPDPPDDVVVNCVVPPD

InterPro domains:
  IPR013961 RAI1-like [PF08652] (2-88)

pLDDT: mean 82.59, std 12.81, range [42.94, 96.69]

Sequence (95 aa):
MDKRGIVTRLESFATDDIPSLGVEQWTPRVCFNFLDRLLTRIKGKVVETGEFMTCRTVHIFEWSITNKEEVSHHTSDEKRYQFLPEEYLSSERNT

Radius of gyration: 21.08 Å; chains: 1; bounding box: 49×38×49 Å